Protein AF-A0A2V8U075-F1 (afdb_monomer)

Nearest PDB structures (foldseek):
  6l4c-assembly1_A  TM=4.068E-01  e=2.483E+00  Corylus avellana
  1ipk-assembly1_A  TM=3.788E-01  e=4.127E+00  Glycine max
  5u58-assembly1_D  TM=4.562E-01  e=7.682E+00  Pseudomonas syringae
  5yjs-assembly2_B  TM=3.674E-01  e=5.792E+00  Capsicum annuum

pLDDT: mean 71.01, std 18.85, range [35.59, 94.56]

Sequence (118 aa):
MSRPVSDRDGEFLPPRGPQPEPASVNDCTPAIASRVLRYRARMPVSAILHKPGGKQISVMLPGGALLICLPNRRFVTLLGMVDVHWAGREYSIFAKDLHKKCERFRSKATSPGDAPKM

Structure (mmCIF, N/CA/C/O backbone):
data_AF-A0A2V8U075-F1
#
_entry.id   AF-A0A2V8U075-F1
#
loop_
_atom_site.group_PDB
_atom_site.id
_atom_site.type_symbol
_atom_site.label_atom_id
_atom_site.label_alt_id
_atom_site.label_comp_id
_atom_site.label_asym_id
_atom_site.label_entity_id
_atom_site.label_seq_id
_atom_site.pdbx_PDB_ins_code
_atom_site.Cartn_x
_atom_site.Cartn_y
_atom_site.Cartn_z
_atom_site.occupancy
_atom_site.B_iso_or_equiv
_atom_site.auth_seq_id
_atom_site.auth_comp_id
_atom_site.auth_asym_id
_atom_site.auth_atom_id
_atom_site.pdbx_PDB_model_num
ATOM 1 N N . MET A 1 1 ? -63.859 28.744 30.724 1.00 42.34 1 MET A N 1
ATOM 2 C CA . MET A 1 1 ? -63.319 27.419 31.104 1.00 42.34 1 MET A CA 1
ATOM 3 C C . MET A 1 1 ? -63.434 26.496 29.894 1.00 42.34 1 MET A C 1
ATOM 5 O O . MET A 1 1 ? -64.394 26.658 29.156 1.00 42.34 1 MET A O 1
ATOM 9 N N . SER A 1 2 ? -62.462 25.589 29.722 1.00 41.69 2 SER A N 1
ATOM 10 C CA . SER A 1 2 ? -62.366 24.498 28.719 1.00 41.69 2 SER A CA 1
ATOM 11 C C . SER A 1 2 ? -61.761 24.813 27.328 1.00 41.69 2 SER A C 1
ATOM 13 O O . SER A 1 2 ? -62.408 25.370 26.451 1.00 41.69 2 SER A O 1
ATOM 15 N N . ARG A 1 3 ? -60.494 24.388 27.148 1.00 45.41 3 ARG A N 1
ATOM 16 C CA . ARG A 1 3 ? -59.880 23.856 25.892 1.00 45.41 3 ARG A CA 1
ATOM 17 C C . ARG A 1 3 ? -60.458 22.426 25.618 1.00 45.41 3 ARG A C 1
ATOM 19 O O . ARG A 1 3 ? -61.154 21.991 26.540 1.00 45.41 3 ARG A O 1
ATOM 26 N N . PRO A 1 4 ? -60.159 21.623 24.547 1.00 53.16 4 PRO A N 1
ATOM 27 C CA . PRO A 1 4 ? -59.028 21.633 23.572 1.00 53.16 4 PRO A CA 1
ATOM 28 C C . PRO A 1 4 ? -59.305 21.044 22.131 1.00 53.16 4 PRO A C 1
ATOM 30 O O . PRO A 1 4 ? -60.455 20.812 21.780 1.00 53.16 4 PRO A O 1
ATOM 33 N N . VAL A 1 5 ? -58.212 20.739 21.379 1.00 48.81 5 VAL A N 1
ATOM 34 C CA . VAL A 1 5 ? -58.016 19.796 20.218 1.00 48.81 5 VAL A CA 1
ATOM 35 C C . VAL A 1 5 ? -58.299 20.368 18.808 1.00 48.81 5 VAL A C 1
ATOM 37 O O . VAL A 1 5 ? -59.425 20.746 18.517 1.00 48.81 5 VAL A O 1
ATOM 40 N N . SER A 1 6 ? -57.257 20.657 17.995 1.00 52.84 6 SER A N 1
ATOM 41 C CA . SER A 1 6 ? -56.535 19.771 17.020 1.00 52.84 6 SER A CA 1
ATOM 42 C C . SER A 1 6 ? -57.454 19.343 15.870 1.00 52.84 6 SER A C 1
ATOM 44 O O . SER A 1 6 ? -58.589 18.974 16.115 1.00 52.84 6 SER A O 1
ATOM 46 N N . ASP A 1 7 ? -57.121 19.358 14.586 1.00 43.22 7 ASP A N 1
ATOM 47 C CA . ASP A 1 7 ? -55.919 19.094 13.777 1.00 43.22 7 ASP A CA 1
ATOM 48 C C . ASP A 1 7 ? -56.395 19.563 12.362 1.00 43.22 7 ASP A C 1
ATOM 50 O O . ASP A 1 7 ? -57.591 19.499 12.081 1.00 43.22 7 ASP A O 1
ATOM 54 N N . ARG A 1 8 ? -55.646 20.054 11.380 1.00 53.59 8 ARG A N 1
ATOM 55 C CA . ARG A 1 8 ? -54.458 19.483 10.765 1.00 53.59 8 ARG A CA 1
ATOM 56 C C . ARG A 1 8 ? -54.202 20.354 9.533 1.00 53.59 8 ARG A C 1
ATOM 58 O O . ARG A 1 8 ? -55.062 20.423 8.651 1.00 53.59 8 ARG A O 1
ATOM 65 N N . ASP A 1 9 ? -53.065 21.030 9.482 1.00 48.50 9 ASP A N 1
ATOM 66 C CA . ASP A 1 9 ? -52.573 21.656 8.263 1.00 48.50 9 ASP A CA 1
ATOM 67 C C . ASP A 1 9 ? -52.503 20.593 7.161 1.00 48.50 9 ASP A C 1
ATOM 69 O O . ASP A 1 9 ? -51.749 19.620 7.238 1.00 48.50 9 ASP A O 1
ATOM 73 N N . GLY A 1 10 ? -53.360 20.743 6.153 1.00 48.84 10 GLY A N 1
ATOM 74 C CA . GLY A 1 10 ? -53.323 19.947 4.937 1.00 48.84 10 GLY A CA 1
ATOM 75 C C . GLY A 1 10 ? -52.130 20.374 4.092 1.00 48.84 10 GLY A C 1
ATOM 76 O O . GLY A 1 10 ? -52.301 21.092 3.111 1.00 48.84 10 GLY A O 1
ATOM 77 N N . GLU A 1 11 ? -50.926 19.950 4.485 1.00 48.31 11 GLU A N 1
ATOM 78 C CA . GLU A 1 11 ? -49.729 20.011 3.647 1.00 48.31 11 GLU A CA 1
ATOM 79 C C . GLU A 1 11 ? -49.972 19.175 2.385 1.00 48.31 11 GLU A C 1
ATOM 81 O O . GLU A 1 11 ? -49.886 17.945 2.362 1.00 48.31 11 GLU A O 1
ATOM 86 N N . PHE A 1 12 ? -50.334 19.877 1.318 1.00 48.41 12 PHE A N 1
ATOM 87 C CA . PHE A 1 12 ? -50.470 19.339 -0.022 1.00 48.41 12 PHE A CA 1
ATOM 88 C C . PHE A 1 12 ? -49.064 19.057 -0.569 1.00 48.41 12 PHE A C 1
ATOM 90 O O . PHE A 1 12 ? -48.431 19.915 -1.184 1.00 48.41 12 PHE A O 1
ATOM 97 N N . LEU A 1 13 ? -48.540 17.860 -0.297 1.00 55.56 13 LEU A N 1
ATOM 98 C CA . LEU A 1 13 ? -47.281 17.405 -0.881 1.00 55.56 13 LEU A CA 1
ATOM 99 C C . LEU A 1 13 ? -47.457 17.222 -2.400 1.00 55.56 13 LEU A C 1
ATOM 101 O O . LEU A 1 13 ? -48.353 16.484 -2.821 1.00 55.56 13 LEU A O 1
ATOM 105 N N . PRO A 1 14 ? -46.614 17.842 -3.246 1.00 59.09 14 PRO A N 1
ATOM 106 C CA . PRO A 1 14 ? -46.640 17.586 -4.679 1.00 59.09 14 PRO A CA 1
ATOM 107 C C . PRO A 1 14 ? -46.193 16.142 -4.988 1.00 59.09 14 PRO A C 1
ATOM 109 O O . PRO A 1 14 ? -45.428 15.542 -4.225 1.00 59.09 14 PRO A O 1
ATOM 112 N N . PRO A 1 15 ? -46.659 15.558 -6.109 1.00 52.38 15 PRO A N 1
ATOM 113 C CA . PRO A 1 15 ? -46.372 14.176 -6.464 1.00 52.38 15 PRO A CA 1
ATOM 114 C C . PRO A 1 15 ? -44.871 13.951 -6.653 1.00 52.38 15 PRO A C 1
ATOM 116 O O . PRO A 1 15 ? -44.172 14.752 -7.274 1.00 52.38 15 PRO A O 1
ATOM 119 N N . ARG A 1 16 ? -44.397 12.824 -6.107 1.00 53.06 16 ARG A N 1
ATOM 120 C CA . ARG A 1 16 ? -43.032 12.305 -6.236 1.00 53.06 16 ARG A CA 1
ATOM 121 C C . ARG A 1 16 ? -42.567 12.383 -7.692 1.00 53.06 16 ARG A C 1
ATOM 123 O O . ARG A 1 16 ? -42.986 11.580 -8.523 1.00 53.06 16 ARG A O 1
ATOM 130 N N . GLY A 1 17 ? -41.681 13.337 -7.966 1.00 51.09 17 GLY A N 1
ATOM 131 C CA . GLY A 1 17 ? -40.873 13.351 -9.179 1.00 51.09 17 GLY A CA 1
ATOM 132 C C . GLY A 1 17 ? -40.032 12.071 -9.291 1.00 51.09 17 GLY A C 1
ATOM 133 O O . GLY A 1 17 ? -39.873 11.349 -8.299 1.00 51.09 17 GLY A O 1
ATOM 134 N N . PRO A 1 18 ? -39.517 11.758 -10.491 1.00 50.94 18 PRO A N 1
ATOM 135 C CA . PRO A 1 18 ? -38.797 10.519 -10.746 1.00 50.94 18 PRO A CA 1
ATOM 136 C C . PRO A 1 18 ? -37.637 10.357 -9.759 1.00 50.94 18 PRO A C 1
ATOM 138 O O . PRO A 1 18 ? -36.774 11.224 -9.621 1.00 50.94 18 PRO A O 1
ATOM 141 N N . GLN A 1 19 ? -37.675 9.237 -9.040 1.00 49.62 19 GLN A N 1
ATOM 142 C CA . GLN A 1 19 ? -36.609 8.761 -8.169 1.00 49.62 19 GLN A CA 1
ATOM 143 C C . GLN A 1 19 ? -35.291 8.756 -8.959 1.00 49.62 19 GLN A C 1
ATOM 145 O O . GLN A 1 19 ? -35.273 8.192 -10.054 1.00 49.62 19 GLN A O 1
ATOM 150 N N . PRO A 1 20 ? -34.190 9.331 -8.442 1.00 50.84 20 PRO A N 1
ATOM 151 C CA . PRO A 1 20 ? -32.888 9.084 -9.033 1.00 50.84 20 PRO A CA 1
ATOM 152 C C . PRO A 1 20 ? -32.597 7.593 -8.865 1.00 50.84 20 PRO A C 1
ATOM 154 O O . PRO A 1 20 ? -32.415 7.106 -7.746 1.00 50.84 20 PRO A O 1
ATOM 157 N N . GLU A 1 21 ? -32.617 6.868 -9.981 1.00 52.16 21 GLU A N 1
ATOM 158 C CA . GLU A 1 21 ? -32.092 5.513 -10.060 1.00 52.16 21 GLU A CA 1
ATOM 159 C C . GLU A 1 21 ? -30.677 5.499 -9.465 1.00 52.16 21 GLU A C 1
ATOM 161 O O . GLU A 1 21 ? -29.921 6.461 -9.663 1.00 52.16 21 GLU A O 1
ATOM 166 N N . PRO A 1 22 ? -30.283 4.453 -8.718 1.00 51.00 22 PRO A N 1
ATOM 167 C CA . PRO A 1 22 ? -28.901 4.324 -8.300 1.00 51.00 22 PRO A CA 1
ATOM 168 C C . PRO A 1 22 ? -28.060 4.231 -9.569 1.00 51.00 22 PRO A C 1
ATOM 170 O O . PRO A 1 22 ? -28.101 3.223 -10.272 1.00 51.00 22 PRO A O 1
ATOM 173 N N . ALA A 1 23 ? -27.338 5.313 -9.869 1.00 44.66 23 ALA A N 1
ATOM 174 C CA . ALA A 1 23 ? -26.390 5.372 -10.961 1.00 44.66 23 ALA A CA 1
ATOM 175 C C . ALA A 1 23 ? -25.530 4.112 -10.899 1.00 44.66 23 ALA A C 1
ATOM 177 O O . ALA A 1 23 ? -24.768 3.891 -9.953 1.00 44.66 23 ALA A O 1
ATOM 178 N N . SER A 1 24 ? -25.743 3.265 -11.902 1.00 44.44 24 SER A N 1
ATOM 179 C CA . SER A 1 24 ? -24.938 2.104 -12.207 1.00 44.44 24 SER A CA 1
ATOM 180 C C . SER A 1 24 ? -23.473 2.500 -12.072 1.00 44.44 24 SER A C 1
ATOM 182 O O . SER A 1 24 ? -22.976 3.364 -12.794 1.00 44.44 24 SER A O 1
ATOM 184 N N . VAL A 1 25 ? -22.801 1.881 -11.106 1.00 51.78 25 VAL A N 1
ATOM 185 C CA . VAL A 1 25 ? -21.362 1.974 -10.876 1.00 51.78 25 VAL A CA 1
ATOM 186 C C . VAL A 1 25 ? -20.678 1.477 -12.140 1.00 51.78 25 VAL A C 1
ATOM 188 O O . VAL A 1 25 ? -20.468 0.282 -12.248 1.00 51.78 25 VAL A O 1
ATOM 191 N N . ASN A 1 26 ? -20.424 2.344 -13.122 1.00 55.28 26 ASN A N 1
ATOM 192 C CA . ASN A 1 26 ? -19.611 2.028 -14.303 1.00 55.28 26 ASN A CA 1
ATOM 193 C C . ASN A 1 26 ? -19.094 3.258 -15.067 1.00 55.28 26 ASN A C 1
ATOM 195 O O . ASN A 1 26 ? -18.601 3.111 -16.182 1.00 55.28 26 ASN A O 1
ATOM 199 N N . ASP A 1 27 ? -19.090 4.452 -14.471 1.00 35.59 27 ASP A N 1
ATOM 200 C CA . ASP A 1 27 ? -18.365 5.585 -15.053 1.00 35.59 27 ASP A CA 1
ATOM 201 C C . ASP A 1 27 ? -16.913 5.613 -14.556 1.00 35.59 27 ASP A C 1
ATOM 203 O O . ASP A 1 27 ? -16.495 6.410 -13.718 1.00 35.59 27 ASP A O 1
ATOM 207 N N . CYS A 1 28 ? -16.110 4.699 -15.107 1.00 44.09 28 CYS A N 1
ATOM 208 C CA . CYS A 1 28 ? -14.665 4.883 -15.226 1.00 44.09 28 CYS A CA 1
ATOM 209 C C . CYS A 1 28 ? -14.401 5.923 -16.329 1.00 44.09 28 CYS A C 1
ATOM 211 O O . CYS A 1 28 ? -13.832 5.607 -17.372 1.00 44.09 28 CYS A O 1
ATOM 213 N N . THR A 1 29 ? -14.834 7.169 -16.135 1.00 40.91 29 THR A N 1
ATOM 214 C CA . THR A 1 29 ? -14.498 8.253 -17.059 1.00 40.91 29 THR A CA 1
ATOM 215 C C . THR A 1 29 ? -13.015 8.616 -16.863 1.00 40.91 29 THR A C 1
ATOM 217 O O . THR A 1 29 ? -12.618 8.979 -15.751 1.00 40.91 29 THR A O 1
ATOM 220 N N . PRO A 1 30 ? -12.152 8.559 -17.900 1.00 53.00 30 PRO A N 1
ATOM 221 C CA . PRO A 1 30 ? -10.752 8.963 -17.807 1.00 53.00 30 PRO A CA 1
ATOM 222 C C . PRO A 1 30 ? -10.653 10.490 -17.932 1.00 53.00 30 PRO A C 1
ATOM 224 O O . PRO A 1 30 ? -10.050 11.025 -18.860 1.00 53.00 30 PRO A O 1
ATOM 227 N N . ALA A 1 31 ? -11.286 11.219 -17.016 1.00 40.91 31 ALA A N 1
ATOM 228 C CA . ALA A 1 31 ? -11.158 12.664 -16.965 1.00 40.91 31 ALA A CA 1
ATOM 229 C C . ALA A 1 31 ? -9.840 13.006 -16.264 1.00 40.91 31 ALA A C 1
ATOM 231 O O . ALA A 1 31 ? -9.692 12.857 -15.052 1.00 40.91 31 ALA A O 1
ATOM 232 N 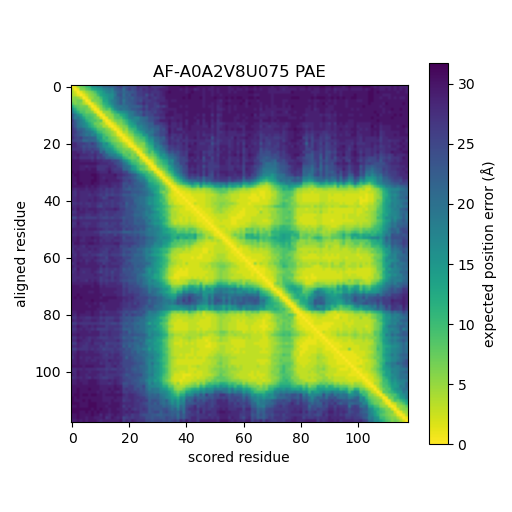N . ILE A 1 32 ? -8.901 13.508 -17.068 1.00 45.97 32 ILE A N 1
ATOM 233 C CA . ILE A 1 32 ? -7.533 13.877 -16.711 1.00 45.97 32 ILE A CA 1
ATOM 234 C C . ILE A 1 32 ? -6.665 12.627 -16.536 1.00 45.97 32 ILE A C 1
ATOM 236 O O . ILE A 1 32 ? -6.786 11.880 -15.568 1.00 45.97 32 ILE A O 1
ATOM 240 N N . ALA A 1 33 ? -5.706 12.444 -17.447 1.00 47.12 33 ALA A N 1
ATOM 241 C CA . ALA A 1 33 ? -4.533 11.599 -17.249 1.00 47.12 33 ALA A CA 1
ATOM 242 C C . ALA A 1 33 ? -3.659 12.180 -16.118 1.00 47.12 33 ALA A C 1
ATOM 244 O O . ALA A 1 33 ? -2.501 12.551 -16.306 1.00 47.12 33 ALA A O 1
ATOM 245 N N . SER A 1 34 ? -4.237 12.305 -14.923 1.00 53.59 34 SER A N 1
ATOM 246 C CA . SER A 1 34 ? -3.510 12.421 -13.680 1.00 53.59 34 SER A CA 1
ATOM 247 C C . SER A 1 34 ? -2.512 11.282 -13.710 1.00 53.59 34 SER A C 1
ATOM 249 O O . SER A 1 34 ? -2.892 10.129 -13.914 1.00 53.59 34 SER A O 1
ATOM 251 N N . ARG A 1 35 ? -1.222 11.607 -13.648 1.00 61.59 35 ARG A N 1
ATOM 252 C CA . ARG A 1 35 ? -0.147 10.618 -13.690 1.00 61.59 35 ARG A CA 1
ATOM 253 C C . ARG A 1 35 ? -0.315 9.707 -12.483 1.00 61.59 35 ARG A C 1
ATOM 255 O O . ARG A 1 35 ? 0.235 9.981 -11.423 1.00 61.59 35 ARG A O 1
ATOM 262 N N . VAL A 1 36 ? -1.087 8.641 -12.652 1.00 71.75 36 VAL A N 1
ATOM 263 C CA . VAL A 1 36 ? -1.320 7.637 -11.631 1.00 71.75 36 VAL A CA 1
ATOM 264 C C . VAL A 1 36 ? 0.038 7.033 -11.306 1.00 71.75 36 VAL A C 1
ATOM 266 O O . VAL A 1 36 ? 0.660 6.360 -12.134 1.00 71.75 36 VAL A O 1
ATOM 269 N N . LEU A 1 37 ? 0.548 7.343 -10.118 1.00 84.75 37 LEU A N 1
ATOM 270 C CA . LEU A 1 37 ? 1.837 6.841 -9.679 1.00 84.75 37 LEU A CA 1
ATOM 271 C C . LEU A 1 37 ? 1.617 5.452 -9.103 1.00 84.75 37 LEU A C 1
ATOM 273 O O . LEU A 1 37 ? 0.975 5.287 -8.070 1.00 84.75 37 LEU A O 1
ATOM 277 N N . ARG A 1 38 ? 2.147 4.445 -9.788 1.00 89.50 38 ARG A N 1
ATOM 278 C CA . ARG A 1 38 ? 2.122 3.069 -9.305 1.00 89.50 38 ARG A CA 1
ATOM 279 C C . ARG A 1 38 ? 3.403 2.789 -8.537 1.00 89.50 38 ARG A C 1
ATOM 281 O O . ARG A 1 38 ? 4.491 3.205 -8.942 1.00 89.50 38 ARG A O 1
ATOM 288 N N . TYR A 1 39 ? 3.265 2.066 -7.442 1.00 90.50 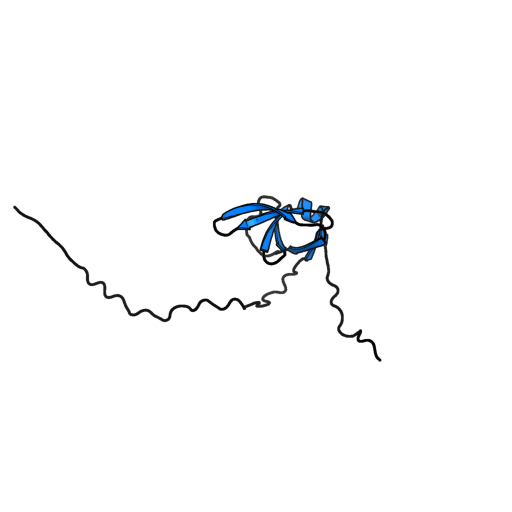39 TYR A N 1
ATOM 289 C CA . TYR A 1 39 ? 4.358 1.639 -6.593 1.00 90.50 39 TYR A CA 1
ATOM 290 C C . TYR A 1 39 ? 4.236 0.149 -6.323 1.00 90.50 39 TYR A C 1
ATOM 292 O O . TYR A 1 39 ? 3.133 -0.376 -6.218 1.00 90.50 39 TYR A O 1
ATOM 300 N N . ARG A 1 40 ? 5.363 -0.537 -6.193 1.00 93.00 40 ARG A N 1
ATOM 301 C CA . ARG A 1 40 ? 5.410 -1.923 -5.741 1.00 93.00 40 ARG A CA 1
ATOM 302 C C . ARG A 1 40 ? 6.028 -1.960 -4.354 1.00 93.00 40 ARG A C 1
ATOM 304 O O . ARG A 1 40 ? 7.126 -1.443 -4.160 1.00 93.00 40 ARG A O 1
ATOM 311 N N . ALA A 1 41 ? 5.339 -2.560 -3.393 1.00 93.12 41 ALA A N 1
ATOM 312 C CA . ALA A 1 41 ? 5.900 -2.797 -2.071 1.00 93.12 41 ALA A CA 1
ATOM 313 C C . ALA A 1 41 ? 7.036 -3.827 -2.179 1.00 93.12 41 ALA A C 1
ATOM 315 O O . ALA A 1 41 ? 6.830 -4.927 -2.683 1.00 93.12 41 ALA A O 1
ATOM 316 N N . ARG A 1 42 ? 8.243 -3.493 -1.722 1.00 94.56 42 ARG A N 1
ATOM 317 C CA . ARG A 1 42 ? 9.387 -4.424 -1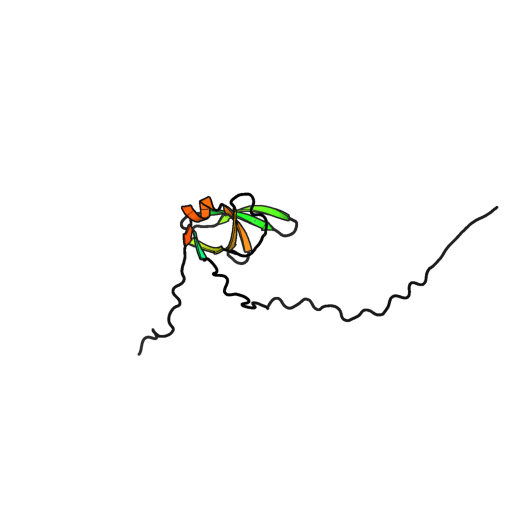.656 1.00 94.56 42 ARG A CA 1
ATOM 318 C C . ARG A 1 42 ? 9.357 -5.271 -0.387 1.00 94.56 42 ARG A C 1
ATOM 320 O O . ARG A 1 42 ? 9.864 -6.383 -0.367 1.00 94.56 42 ARG A O 1
ATOM 327 N N . MET A 1 43 ? 8.749 -4.735 0.662 1.00 93.69 43 MET A N 1
ATOM 328 C CA . MET A 1 43 ? 8.555 -5.373 1.958 1.00 93.69 43 MET A CA 1
ATOM 329 C C . MET A 1 43 ? 7.176 -4.998 2.504 1.00 93.69 43 MET A C 1
ATOM 331 O O . MET A 1 43 ? 6.553 -4.085 1.958 1.00 93.69 43 MET A O 1
ATOM 335 N N . PRO A 1 44 ? 6.690 -5.665 3.560 1.00 93.50 44 PRO A N 1
ATOM 336 C CA . PRO A 1 44 ? 5.412 -5.315 4.149 1.00 93.50 44 PRO A CA 1
ATOM 337 C C . PRO A 1 44 ? 5.331 -3.846 4.601 1.00 93.50 44 PRO A C 1
ATOM 339 O O . PRO A 1 44 ? 6.249 -3.324 5.243 1.00 93.50 44 PRO A O 1
ATOM 342 N N . VAL A 1 45 ? 4.227 -3.178 4.262 1.00 92.44 45 VAL A N 1
ATOM 343 C CA . VAL A 1 45 ? 4.001 -1.747 4.532 1.00 92.44 45 VAL A CA 1
ATOM 344 C C . VAL A 1 45 ? 2.833 -1.574 5.487 1.00 92.44 45 VAL A C 1
ATOM 346 O O . VAL A 1 45 ? 1.756 -2.115 5.247 1.00 92.44 45 VAL A O 1
ATOM 349 N N . SER A 1 46 ? 3.029 -0.791 6.545 1.00 92.25 46 SER A N 1
ATOM 350 C CA . SER A 1 46 ? 1.946 -0.432 7.458 1.00 92.25 46 SER A CA 1
ATOM 351 C C . SER A 1 46 ? 1.005 0.562 6.787 1.00 92.25 46 SER A C 1
ATOM 353 O O . SER A 1 46 ? 1.442 1.581 6.247 1.00 92.25 46 SER A O 1
ATOM 355 N N . ALA A 1 47 ? -0.285 0.262 6.832 1.00 91.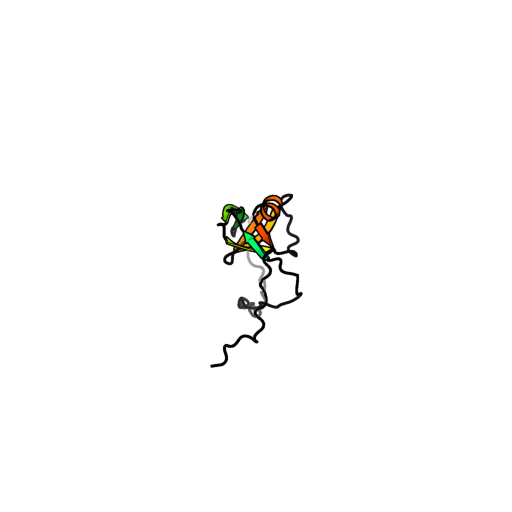44 47 ALA A N 1
ATOM 356 C CA . ALA A 1 47 ? -1.327 1.014 6.163 1.00 91.44 47 ALA A CA 1
ATOM 357 C C . ALA A 1 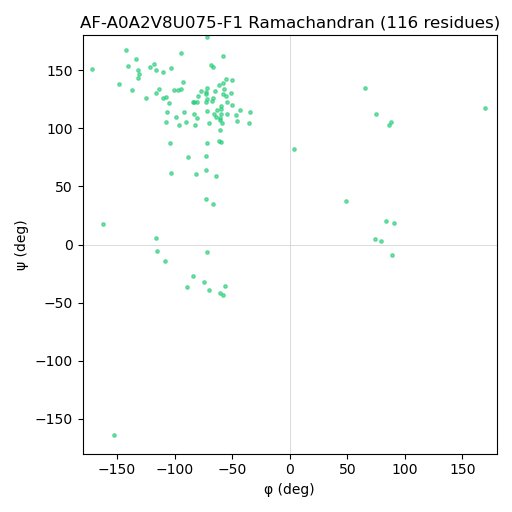47 ? -2.570 1.129 7.038 1.00 91.44 47 ALA A C 1
ATOM 359 O O . ALA A 1 47 ? -2.846 0.266 7.863 1.00 91.44 47 ALA A O 1
ATOM 360 N N . ILE A 1 48 ? -3.353 2.174 6.827 1.00 91.12 48 ILE A N 1
ATOM 361 C CA . ILE A 1 48 ? -4.640 2.375 7.477 1.00 91.12 48 ILE A CA 1
ATOM 362 C C . ILE A 1 48 ? -5.721 2.116 6.443 1.00 91.12 48 ILE A C 1
ATOM 364 O O . ILE A 1 48 ? -5.833 2.854 5.473 1.00 91.12 48 ILE A O 1
ATOM 368 N N . LEU A 1 49 ? -6.510 1.066 6.644 1.00 89.62 49 LEU A N 1
ATOM 369 C CA . LEU A 1 49 ? -7.716 0.809 5.871 1.00 89.62 49 LEU A CA 1
ATOM 370 C C . LEU A 1 49 ? -8.859 1.662 6.419 1.00 89.62 49 LEU A C 1
ATOM 372 O O . LEU A 1 49 ? -9.244 1.516 7.585 1.00 89.62 49 LEU A O 1
ATOM 376 N N . HIS A 1 50 ? -9.449 2.476 5.551 1.00 83.38 50 HIS A N 1
ATOM 377 C CA . HIS A 1 50 ? -10.665 3.221 5.860 1.00 83.38 50 HIS A CA 1
ATOM 378 C C . HIS A 1 50 ? -11.882 2.330 5.642 1.00 83.38 50 HIS A C 1
ATOM 380 O O . HIS A 1 50 ? -12.083 1.779 4.559 1.00 83.38 50 HIS A O 1
ATOM 386 N N . LYS A 1 51 ? -12.696 2.157 6.684 1.00 84.06 51 LYS A N 1
ATOM 387 C CA . LYS A 1 51 ? -13.970 1.439 6.606 1.00 84.06 51 LYS A CA 1
ATOM 388 C C . LYS A 1 51 ? -15.144 2.420 6.592 1.00 84.06 51 LYS A C 1
ATOM 390 O O . LYS A 1 51 ? -15.055 3.498 7.186 1.00 84.06 51 LYS A O 1
ATOM 395 N N . PRO A 1 52 ? -16.274 2.032 5.976 1.00 79.69 52 PRO A N 1
ATOM 396 C CA . PRO A 1 52 ? -17.512 2.792 6.098 1.00 79.69 52 PRO A CA 1
ATOM 397 C C . PRO A 1 52 ? -17.892 2.966 7.577 1.00 79.69 52 PRO A C 1
ATOM 399 O O . PRO A 1 52 ? -17.674 2.073 8.400 1.00 79.69 52 PRO A O 1
ATOM 402 N N . GLY A 1 53 ? -18.426 4.141 7.917 1.00 81.81 53 GLY A N 1
ATOM 403 C CA . GLY A 1 53 ? -18.730 4.520 9.301 1.00 81.81 53 GLY A CA 1
ATOM 404 C C . GLY A 1 53 ? -17.543 5.095 10.083 1.00 81.81 53 GLY A C 1
ATOM 405 O O . GLY A 1 53 ? -17.551 5.052 11.309 1.00 81.81 53 GLY A O 1
ATOM 406 N N . GLY A 1 54 ? -16.504 5.589 9.397 1.00 79.25 54 GLY A N 1
ATOM 407 C CA . GLY A 1 54 ? -15.385 6.320 10.012 1.00 79.25 54 GLY A CA 1
ATOM 408 C C . GLY A 1 54 ? -14.395 5.456 10.800 1.00 79.25 54 GLY A C 1
ATOM 409 O O . GLY A 1 54 ? -13.461 5.980 11.404 1.00 79.25 54 GLY A O 1
ATOM 410 N N . LYS A 1 55 ? -14.567 4.129 10.793 1.00 84.06 55 LYS A N 1
ATOM 411 C CA . LYS A 1 55 ? -13.635 3.199 11.438 1.00 84.06 55 LYS A CA 1
ATOM 412 C C . LYS A 1 55 ? -12.344 3.110 10.626 1.00 84.06 55 LYS A C 1
ATOM 414 O O . LYS A 1 55 ? -12.374 2.862 9.424 1.00 84.06 55 LYS A O 1
ATOM 419 N N . GLN A 1 56 ? -11.211 3.236 11.305 1.00 86.62 56 GLN A N 1
ATOM 420 C CA . GLN A 1 56 ? -9.881 3.088 10.720 1.00 86.62 56 GLN A CA 1
ATOM 421 C C . GLN A 1 56 ? -9.210 1.850 11.307 1.00 86.62 56 GLN A C 1
ATOM 423 O O . GLN A 1 56 ? -9.261 1.632 12.517 1.00 86.62 56 GLN A O 1
ATOM 428 N N . ILE A 1 57 ? -8.612 1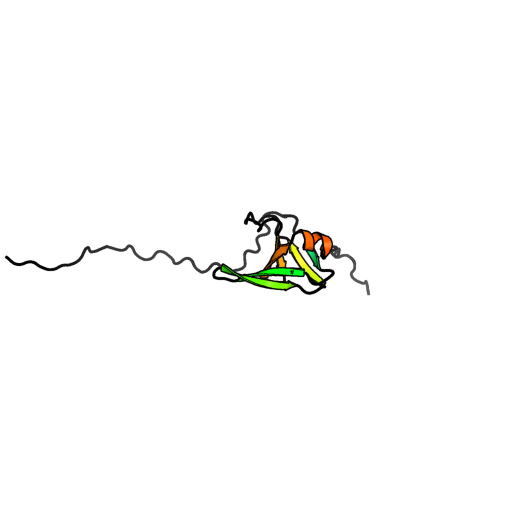.017 10.456 1.00 89.56 57 ILE A N 1
ATOM 429 C CA . ILE A 1 57 ? -7.918 -0.200 10.892 1.00 89.56 57 ILE A CA 1
ATOM 430 C C . ILE A 1 57 ? -6.489 -0.184 10.380 1.00 89.56 57 ILE A C 1
ATOM 432 O O . ILE A 1 57 ? -6.268 -0.077 9.178 1.00 89.56 57 ILE A O 1
ATOM 436 N N . SER A 1 58 ? -5.532 -0.354 11.290 1.00 90.38 58 SER A N 1
ATOM 437 C CA . SER A 1 58 ? -4.138 -0.591 10.923 1.00 90.38 58 SER A CA 1
ATOM 438 C C . SER A 1 58 ? -3.983 -2.002 10.356 1.00 90.38 58 SER A C 1
ATOM 440 O O . SER A 1 58 ? -4.376 -2.985 10.985 1.00 90.38 58 SER A O 1
ATOM 442 N N . VAL A 1 59 ? -3.437 -2.101 9.152 1.00 91.38 59 VAL A N 1
ATOM 443 C CA . VAL A 1 59 ? -3.181 -3.343 8.426 1.00 91.38 59 VAL A CA 1
ATOM 444 C C . VAL A 1 59 ? -1.768 -3.328 7.856 1.00 91.38 59 VAL A C 1
ATOM 446 O O . VAL A 1 59 ? -1.167 -2.274 7.661 1.00 91.38 59 VAL A O 1
ATOM 449 N N . MET A 1 60 ? -1.241 -4.506 7.541 1.00 93.81 60 MET A N 1
ATOM 450 C CA . MET A 1 60 ? 0.001 -4.633 6.786 1.00 93.81 60 MET A CA 1
ATOM 451 C C . MET A 1 60 ? -0.301 -5.053 5.354 1.00 93.81 60 MET A C 1
ATOM 453 O O . MET A 1 60 ? -0.895 -6.103 5.116 1.00 93.81 60 MET A O 1
ATOM 457 N N . LEU A 1 61 ? 0.136 -4.240 4.398 1.00 92.69 61 LEU A N 1
ATOM 458 C CA . LEU A 1 61 ? 0.130 -4.597 2.987 1.00 92.69 61 LEU A CA 1
ATOM 459 C C . LEU A 1 61 ? 1.298 -5.552 2.730 1.00 92.69 61 LEU A C 1
ATOM 461 O O . LEU A 1 61 ? 2.411 -5.259 3.176 1.00 92.69 61 LEU A O 1
ATOM 465 N N . PRO A 1 62 ? 1.081 -6.681 2.041 1.00 92.81 62 PRO A N 1
ATOM 466 C CA . PRO A 1 62 ? 2.131 -7.661 1.807 1.00 92.81 62 PRO A CA 1
ATOM 467 C C . PRO A 1 62 ? 3.210 -7.124 0.859 1.00 92.81 62 PRO A C 1
ATOM 469 O O . PRO A 1 62 ? 2.959 -6.269 0.004 1.00 92.81 62 PRO A O 1
ATOM 472 N N . GLY A 1 63 ? 4.422 -7.673 0.974 1.00 93.25 63 GLY A N 1
ATOM 473 C CA . GLY A 1 63 ? 5.463 -7.468 -0.032 1.00 93.25 63 GLY A CA 1
ATOM 474 C C . GLY A 1 63 ? 4.978 -7.931 -1.410 1.00 93.25 63 GLY A C 1
ATOM 475 O O . GLY A 1 63 ? 4.286 -8.937 -1.537 1.00 93.25 63 GLY A O 1
ATOM 476 N N . GLY A 1 64 ? 5.303 -7.169 -2.446 1.00 90.81 64 GLY A N 1
ATOM 477 C CA . GLY A 1 64 ? 4.831 -7.369 -3.813 1.00 90.81 64 GLY A CA 1
ATOM 478 C C . GLY A 1 64 ? 3.514 -6.664 -4.146 1.00 90.81 64 GLY A C 1
ATOM 479 O O . GLY A 1 64 ? 3.170 -6.607 -5.326 1.00 90.81 64 GLY A O 1
ATOM 480 N N . ALA A 1 65 ? 2.809 -6.086 -3.164 1.00 91.12 65 ALA A N 1
ATOM 481 C CA . ALA A 1 65 ? 1.575 -5.339 -3.399 1.00 91.12 65 ALA A CA 1
ATOM 482 C C . ALA A 1 65 ? 1.791 -4.172 -4.378 1.00 91.12 65 ALA A C 1
ATOM 484 O O . ALA A 1 65 ? 2.698 -3.354 -4.202 1.00 91.12 65 ALA A O 1
ATOM 485 N N . LEU A 1 66 ? 0.939 -4.092 -5.404 1.00 92.38 66 LEU A N 1
ATOM 486 C CA . LEU A 1 66 ? 0.913 -2.990 -6.364 1.00 92.38 66 LEU A CA 1
ATOM 487 C C . LEU A 1 66 ? -0.029 -1.896 -5.864 1.00 92.38 66 LEU A C 1
ATOM 489 O O . LEU A 1 66 ? -1.247 -2.039 -5.909 1.00 92.38 66 LEU A O 1
ATOM 493 N N . LEU A 1 67 ? 0.560 -0.814 -5.376 1.00 90.75 67 LEU A N 1
ATOM 494 C CA . LEU A 1 67 ? -0.128 0.332 -4.807 1.00 90.75 67 LEU A CA 1
ATOM 495 C C . LEU A 1 67 ? -0.325 1.400 -5.876 1.00 90.75 67 LEU A C 1
ATOM 497 O O . LEU A 1 67 ? 0.607 1.758 -6.600 1.00 90.75 67 LEU A O 1
ATOM 501 N N . ILE A 1 68 ? -1.532 1.939 -5.947 1.00 89.69 68 ILE A N 1
ATOM 502 C CA . ILE A 1 68 ? -1.890 3.009 -6.869 1.00 89.69 68 ILE A CA 1
ATOM 503 C C . ILE A 1 68 ? -2.054 4.285 -6.053 1.00 89.69 68 ILE A C 1
ATOM 505 O O . ILE A 1 68 ? -3.032 4.439 -5.332 1.00 89.69 68 ILE A O 1
ATOM 509 N N . CYS A 1 69 ? -1.088 5.192 -6.135 1.00 85.44 69 CYS A N 1
ATOM 510 C CA . CYS A 1 69 ? -1.155 6.470 -5.438 1.00 85.44 69 CYS A CA 1
ATOM 511 C C . CYS A 1 69 ? -2.193 7.378 -6.108 1.00 85.44 69 CYS A C 1
ATOM 513 O O . CYS A 1 69 ? -2.222 7.493 -7.339 1.00 85.44 69 CYS A O 1
ATOM 515 N N . LEU A 1 70 ? -3.030 8.013 -5.286 1.00 78.00 70 LEU A N 1
ATOM 516 C CA . LEU A 1 70 ? -4.116 8.892 -5.708 1.00 78.00 70 LEU A CA 1
ATOM 517 C C . LEU A 1 70 ? -3.707 10.361 -5.479 1.00 78.00 70 LEU A C 1
ATOM 519 O O . LEU A 1 70 ? -4.003 10.926 -4.428 1.00 78.00 70 LEU A O 1
ATOM 523 N N . PRO A 1 71 ? -3.034 11.024 -6.443 1.00 63.66 71 PRO A N 1
ATOM 524 C CA . PRO A 1 71 ? -2.419 12.340 -6.229 1.00 63.66 71 PRO A CA 1
ATOM 525 C C . PRO A 1 71 ? -3.414 13.506 -6.096 1.00 63.66 71 PRO A C 1
ATOM 527 O O . PRO A 1 71 ? -2.985 14.624 -5.834 1.00 63.66 71 PRO A O 1
ATOM 530 N N . ASN A 1 72 ? -4.718 13.285 -6.308 1.00 57.50 72 ASN A N 1
ATOM 531 C CA . ASN A 1 72 ? -5.709 14.363 -6.425 1.00 57.50 72 ASN A CA 1
ATOM 532 C C . ASN A 1 72 ? -6.782 14.364 -5.323 1.00 57.50 72 ASN A C 1
ATOM 534 O O . ASN A 1 72 ? -7.722 15.157 -5.370 1.00 57.50 72 ASN A O 1
ATOM 538 N N . ARG A 1 73 ? -6.670 13.492 -4.313 1.00 58.81 73 ARG A N 1
ATOM 539 C CA . ARG A 1 73 ? -7.550 13.581 -3.147 1.00 58.81 73 ARG A CA 1
ATOM 540 C C . ARG A 1 73 ? -6.986 14.623 -2.188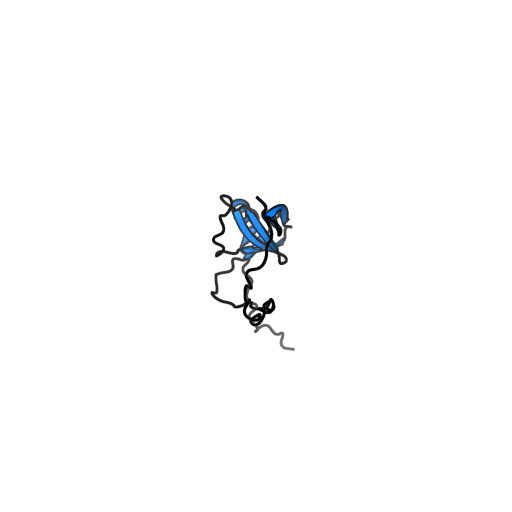 1.00 58.81 73 ARG A C 1
ATOM 542 O O . ARG A 1 73 ? -6.036 14.369 -1.461 1.00 58.81 73 ARG A O 1
ATOM 549 N N . ARG A 1 74 ? -7.596 15.814 -2.192 1.00 50.72 74 ARG A N 1
ATOM 550 C CA . ARG A 1 74 ? -7.385 16.914 -1.228 1.00 50.72 74 ARG A CA 1
ATOM 551 C C . ARG A 1 74 ? -7.868 16.558 0.190 1.00 50.72 74 ARG A C 1
ATOM 553 O O . ARG A 1 74 ? -8.398 17.410 0.896 1.00 50.72 74 ARG A O 1
ATOM 560 N N . PHE A 1 75 ? -7.742 15.303 0.605 1.00 48.97 75 PHE A N 1
ATOM 561 C CA . PHE A 1 75 ? -8.094 14.880 1.947 1.00 48.97 75 PHE A CA 1
ATOM 562 C C . PHE A 1 75 ? -6.825 14.875 2.774 1.00 48.97 75 PHE A C 1
ATOM 564 O O . PHE A 1 75 ? -5.965 14.020 2.606 1.00 48.97 75 PHE A O 1
ATOM 571 N N . VAL A 1 76 ? -6.720 15.929 3.586 1.00 48.00 76 VAL A N 1
ATOM 572 C CA . VAL A 1 76 ? -6.011 16.026 4.864 1.00 48.00 76 VAL A CA 1
ATOM 573 C C . VAL A 1 76 ? -5.255 14.743 5.192 1.00 48.00 76 VAL A C 1
ATOM 575 O O . VAL A 1 76 ? -5.738 13.872 5.913 1.00 48.00 76 VAL A O 1
ATOM 578 N N . THR A 1 77 ? -4.063 14.608 4.625 1.00 53.81 77 THR A N 1
ATOM 579 C CA . THR A 1 77 ? -3.173 13.534 5.015 1.00 53.81 77 THR A CA 1
ATOM 580 C C . THR A 1 77 ? -2.799 13.830 6.453 1.00 53.81 77 THR A C 1
ATOM 582 O O . THR A 1 77 ? -2.143 14.832 6.739 1.00 53.81 77 THR A O 1
ATOM 585 N N . LEU A 1 78 ? -3.264 12.978 7.372 1.00 57.62 78 LEU A N 1
ATOM 586 C CA . LEU A 1 78 ? -2.634 12.797 8.678 1.00 57.62 78 LEU A CA 1
ATOM 587 C C . LEU A 1 78 ? -1.129 12.959 8.464 1.00 57.62 78 LEU A C 1
ATOM 589 O O . LEU A 1 78 ? -0.556 12.219 7.662 1.00 57.62 78 LEU A O 1
ATOM 593 N N . LEU A 1 79 ? -0.562 14.016 9.051 1.00 68.56 79 LEU A N 1
ATOM 594 C CA . LEU A 1 79 ? 0.694 14.650 8.646 1.00 68.56 79 LEU A CA 1
ATOM 595 C C . LEU A 1 79 ? 1.727 13.623 8.130 1.00 68.56 79 LEU A C 1
ATOM 597 O O . LEU A 1 79 ? 2.323 12.874 8.903 1.00 68.56 79 LEU A O 1
ATOM 601 N N . GLY A 1 80 ? 1.919 13.562 6.808 1.00 77.50 80 GLY A N 1
ATOM 602 C CA . GLY A 1 80 ? 2.892 12.660 6.182 1.00 77.50 80 GLY A CA 1
ATOM 603 C C . GLY A 1 80 ? 2.391 11.267 5.779 1.00 77.50 80 GLY A C 1
ATOM 604 O O . GLY A 1 80 ? 3.229 10.389 5.564 1.00 77.50 80 GLY A O 1
ATOM 605 N N . MET A 1 81 ? 1.082 11.042 5.647 1.00 85.56 81 MET A N 1
ATOM 606 C CA . MET A 1 81 ? 0.516 9.870 4.963 1.00 85.56 81 MET A CA 1
ATOM 607 C C . MET A 1 81 ? 0.186 10.149 3.489 1.00 85.56 81 MET A C 1
ATOM 609 O O . MET A 1 81 ? 0.183 11.294 3.055 1.00 85.56 81 MET A O 1
ATOM 613 N N . VAL A 1 82 ? -0.038 9.097 2.706 1.00 84.12 82 VAL A N 1
ATOM 614 C CA . VAL A 1 82 ? -0.404 9.129 1.287 1.00 84.12 82 VAL A CA 1
ATOM 615 C C . VAL A 1 82 ? -1.501 8.104 1.054 1.00 84.12 82 VAL A C 1
ATOM 617 O O . VAL A 1 82 ? -1.364 6.954 1.480 1.00 84.12 82 VAL A O 1
ATOM 620 N N . ASP A 1 83 ? -2.552 8.509 0.349 1.00 86.88 83 ASP A N 1
ATOM 621 C CA . ASP A 1 83 ? -3.639 7.614 -0.025 1.00 86.88 83 ASP A CA 1
ATOM 622 C C . ASP A 1 83 ? -3.258 6.758 -1.232 1.00 86.88 83 ASP A C 1
ATOM 624 O O . ASP A 1 83 ? -2.815 7.242 -2.283 1.00 86.88 83 ASP A O 1
ATOM 628 N N . VAL A 1 84 ? -3.442 5.455 -1.066 1.00 87.31 84 VAL A N 1
ATOM 629 C CA . VAL A 1 84 ? -3.147 4.431 -2.055 1.00 87.31 84 VAL A CA 1
ATOM 630 C C . VAL A 1 84 ? -4.324 3.482 -2.208 1.00 87.31 84 VAL A C 1
ATOM 632 O O . VAL A 1 84 ? -4.996 3.116 -1.247 1.00 87.31 84 VAL A O 1
ATOM 635 N N . HIS A 1 85 ? -4.554 3.038 -3.435 1.00 90.12 85 HIS A N 1
ATOM 636 C CA . HIS A 1 85 ? -5.519 1.997 -3.745 1.00 90.12 85 HIS A CA 1
ATOM 637 C C . HIS A 1 85 ? -4.802 0.664 -3.950 1.00 90.12 85 HIS A C 1
ATOM 639 O O . HIS A 1 85 ? -3.781 0.594 -4.642 1.00 90.12 85 HIS A O 1
ATOM 645 N N . TRP A 1 86 ? -5.321 -0.388 -3.323 1.00 90.62 86 TRP A N 1
ATOM 646 C CA . TRP A 1 86 ? -4.828 -1.756 -3.458 1.00 90.62 86 TRP A CA 1
ATOM 647 C C . TRP A 1 86 ? -5.987 -2.744 -3.318 1.00 90.62 86 TRP A C 1
ATOM 649 O O . TRP A 1 86 ? -6.855 -2.566 -2.472 1.00 90.62 86 TRP A O 1
ATOM 659 N N . ALA A 1 87 ? -6.030 -3.784 -4.154 1.00 87.75 87 ALA A N 1
ATOM 660 C CA . ALA A 1 87 ? -7.068 -4.824 -4.103 1.00 87.75 87 ALA A CA 1
ATOM 661 C C . ALA A 1 87 ? -8.519 -4.281 -4.028 1.00 87.75 87 ALA A C 1
ATOM 663 O O . ALA A 1 87 ? -9.364 -4.822 -3.316 1.00 87.75 87 ALA A O 1
ATOM 664 N N . GLY A 1 88 ? -8.804 -3.175 -4.728 1.00 86.62 88 GLY A N 1
ATOM 665 C CA . GLY A 1 88 ? -10.132 -2.554 -4.734 1.00 86.62 88 GLY A CA 1
ATOM 666 C C . GLY A 1 88 ? -10.455 -1.693 -3.506 1.00 86.62 88 GLY A C 1
ATOM 667 O O . GLY A 1 88 ? -11.555 -1.154 -3.428 1.00 86.62 88 GLY A O 1
ATOM 668 N N . ARG A 1 89 ? -9.520 -1.518 -2.566 1.00 88.56 89 ARG A N 1
ATOM 669 C CA . ARG A 1 89 ? -9.718 -0.773 -1.315 1.00 88.56 89 ARG A CA 1
ATOM 670 C C . ARG A 1 89 ? -8.744 0.389 -1.183 1.00 88.56 89 ARG A C 1
ATOM 672 O O . ARG A 1 89 ? -7.642 0.359 -1.728 1.00 88.56 89 ARG A O 1
ATOM 679 N N . GLU A 1 90 ? -9.162 1.409 -0.446 1.00 88.12 90 GLU A N 1
ATOM 680 C CA . GLU A 1 90 ? -8.363 2.602 -0.177 1.00 88.12 90 GLU A CA 1
ATOM 681 C C . GLU A 1 90 ? -7.667 2.486 1.175 1.00 88.12 90 GLU A C 1
ATOM 683 O O . GLU A 1 90 ? -8.272 2.127 2.188 1.00 88.12 90 GLU A O 1
ATOM 688 N N . TYR A 1 91 ? -6.381 2.804 1.172 1.00 89.06 91 TYR A N 1
ATOM 689 C CA . TYR A 1 91 ? -5.527 2.765 2.339 1.00 89.06 91 TYR A CA 1
ATOM 690 C C . TYR A 1 91 ? -4.729 4.058 2.439 1.00 89.06 91 TYR A C 1
ATOM 692 O O . TYR A 1 91 ? -4.348 4.619 1.418 1.00 89.06 91 TYR A O 1
ATOM 700 N N . SER A 1 92 ? -4.378 4.477 3.648 1.00 89.50 92 SER A N 1
ATOM 701 C CA . SER A 1 92 ? -3.379 5.527 3.863 1.00 89.50 92 SER A CA 1
ATOM 702 C C . SER A 1 92 ? -2.099 4.911 4.410 1.00 89.50 92 SER A C 1
ATOM 704 O O . SER A 1 92 ? -2.126 4.190 5.404 1.00 89.50 92 SER A O 1
ATOM 706 N N . ILE A 1 93 ? -0.964 5.181 3.776 1.00 88.88 93 ILE A N 1
ATOM 707 C CA . ILE A 1 93 ? 0.354 4.709 4.226 1.00 88.88 93 ILE A CA 1
ATOM 708 C C . ILE A 1 93 ? 1.248 5.890 4.559 1.00 88.88 93 ILE A C 1
ATOM 710 O O . ILE A 1 93 ? 1.091 6.963 3.990 1.00 88.88 93 ILE A O 1
ATOM 714 N N . PHE A 1 94 ? 2.242 5.713 5.425 1.00 88.62 94 PHE A N 1
ATOM 715 C CA . PHE A 1 94 ? 3.223 6.772 5.655 1.00 88.62 94 PHE A CA 1
ATOM 716 C C . PHE A 1 94 ? 4.044 7.045 4.388 1.00 88.62 94 PHE A C 1
ATOM 718 O O . PHE A 1 94 ? 4.619 6.132 3.797 1.00 88.62 94 PHE A O 1
ATOM 725 N N . ALA A 1 95 ? 4.196 8.316 4.016 1.00 86.00 95 ALA A N 1
ATOM 726 C CA . ALA A 1 95 ? 5.042 8.748 2.906 1.00 86.00 95 ALA A CA 1
ATOM 727 C C . ALA A 1 95 ? 6.490 8.264 3.083 1.00 86.00 95 ALA A C 1
ATOM 729 O O . ALA A 1 95 ? 7.147 7.887 2.116 1.00 86.00 95 ALA A O 1
ATOM 730 N N . LYS A 1 96 ? 6.995 8.230 4.325 1.00 87.38 96 LYS A N 1
ATOM 731 C CA . LYS A 1 96 ? 8.324 7.679 4.641 1.00 87.38 96 LYS A CA 1
ATOM 732 C C . LYS A 1 96 ? 8.427 6.197 4.272 1.00 87.38 96 LYS A C 1
ATOM 734 O O . LYS A 1 96 ? 9.436 5.789 3.702 1.00 87.38 96 LYS A O 1
ATOM 739 N N . ASP A 1 97 ? 7.386 5.418 4.557 1.00 88.38 97 ASP A N 1
ATOM 740 C CA . ASP A 1 97 ? 7.332 3.999 4.208 1.00 88.38 97 ASP A CA 1
ATOM 741 C C . ASP A 1 97 ? 7.186 3.811 2.701 1.00 88.38 97 ASP A C 1
ATOM 743 O O . ASP A 1 97 ? 7.878 2.972 2.138 1.00 88.38 97 ASP A O 1
ATOM 747 N N . LEU A 1 98 ? 6.398 4.643 2.018 1.00 86.06 98 LEU A N 1
ATOM 748 C CA . LEU A 1 98 ? 6.313 4.611 0.559 1.00 86.06 98 LEU A CA 1
ATOM 749 C C . LEU A 1 98 ? 7.691 4.821 -0.098 1.00 86.06 98 LEU A C 1
ATOM 751 O O . LEU A 1 98 ? 8.047 4.086 -1.010 1.00 86.06 98 LEU A O 1
ATOM 755 N N . HIS A 1 99 ? 8.495 5.774 0.381 1.00 85.56 99 HIS A N 1
ATOM 756 C CA . HIS A 1 99 ? 9.822 6.040 -0.191 1.00 85.56 99 HIS A CA 1
ATOM 757 C C . HIS A 1 99 ? 10.882 4.992 0.179 1.00 85.56 99 HIS A C 1
ATOM 759 O O . HIS A 1 99 ? 11.793 4.748 -0.607 1.00 85.56 99 HIS A O 1
ATOM 765 N N . LYS A 1 100 ? 10.800 4.393 1.374 1.00 90.94 100 LYS A N 1
ATOM 766 C CA . LYS A 1 100 ? 11.800 3.423 1.857 1.00 90.94 100 LYS A CA 1
ATOM 767 C C . LYS A 1 100 ? 11.479 1.982 1.471 1.00 90.94 100 LYS A C 1
ATOM 769 O O . LYS A 1 100 ? 12.386 1.194 1.219 1.00 90.94 100 LYS A O 1
ATOM 774 N N . LYS A 1 101 ? 10.195 1.628 1.478 1.00 92.06 101 LYS A N 1
ATOM 775 C CA . LYS A 1 101 ? 9.698 0.253 1.360 1.00 92.06 101 LYS A CA 1
ATOM 776 C C . LYS A 1 101 ? 9.044 -0.030 0.018 1.00 92.06 101 LYS A C 1
ATOM 778 O O . LYS A 1 101 ? 8.855 -1.202 -0.298 1.00 92.06 101 LYS A O 1
ATOM 783 N N . CYS A 1 102 ? 8.718 0.991 -0.774 1.00 89.88 102 CYS A N 1
ATOM 784 C CA . CYS A 1 102 ? 8.156 0.809 -2.106 1.00 89.88 102 CYS A CA 1
ATOM 785 C C . CYS A 1 102 ? 9.088 1.349 -3.190 1.00 89.88 102 CYS A C 1
ATOM 787 O O . CYS A 1 102 ? 9.834 2.304 -2.997 1.00 89.88 102 CYS A O 1
ATOM 789 N N . GLU A 1 103 ? 9.013 0.740 -4.365 1.00 92.12 103 GLU A N 1
ATOM 790 C CA . GLU A 1 103 ? 9.665 1.223 -5.578 1.00 92.12 103 GLU A CA 1
ATOM 791 C C . GLU A 1 103 ? 8.618 1.740 -6.558 1.00 92.12 103 GLU A C 1
ATOM 793 O O . GLU A 1 103 ? 7.492 1.243 -6.604 1.00 92.12 103 GLU A O 1
ATOM 798 N N . ARG A 1 104 ? 8.970 2.746 -7.359 1.00 87.88 104 ARG A N 1
ATOM 799 C CA . ARG A 1 104 ? 8.062 3.266 -8.381 1.00 87.88 104 ARG A CA 1
ATOM 800 C C . ARG A 1 104 ? 7.949 2.250 -9.513 1.00 87.88 104 ARG A C 1
ATOM 802 O O . ARG A 1 104 ? 8.909 2.014 -10.240 1.00 87.88 104 ARG A O 1
ATOM 809 N N . PHE A 1 105 ? 6.759 1.694 -9.693 1.00 85.50 105 PHE A N 1
ATOM 810 C CA . PHE A 1 105 ? 6.480 0.723 -10.737 1.00 85.50 105 PHE A CA 1
ATOM 811 C C . PHE A 1 105 ? 5.976 1.447 -11.984 1.00 85.50 105 PHE A C 1
ATOM 813 O O . PHE A 1 105 ? 4.901 2.044 -11.989 1.00 85.50 105 PHE A O 1
ATOM 820 N N . ARG A 1 106 ? 6.748 1.406 -13.068 1.00 78.50 106 ARG A N 1
ATOM 821 C CA . ARG A 1 106 ? 6.252 1.791 -14.391 1.00 78.50 106 ARG A CA 1
ATOM 822 C C . ARG A 1 106 ? 5.899 0.509 -15.119 1.00 78.50 106 ARG A C 1
ATOM 824 O O . ARG A 1 106 ? 6.792 -0.247 -15.487 1.00 78.50 106 ARG A O 1
ATOM 831 N N . SER A 1 107 ? 4.610 0.266 -15.331 1.00 64.75 107 SER A N 1
ATOM 832 C CA . SER A 1 107 ? 4.211 -0.749 -16.301 1.00 64.75 107 SER A CA 1
ATOM 833 C C . SER A 1 107 ? 4.785 -0.327 -17.648 1.00 64.75 107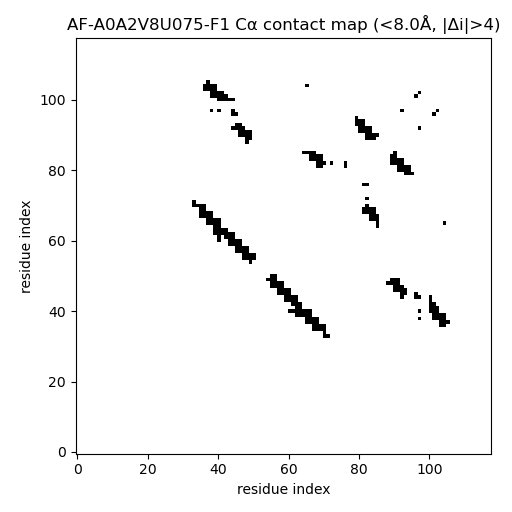 SER A C 1
ATOM 835 O O . SER A 1 107 ? 4.428 0.742 -18.152 1.00 64.75 107 SER A O 1
ATOM 837 N N . LYS A 1 108 ? 5.684 -1.135 -18.213 1.00 56.72 108 LYS A N 1
ATOM 838 C CA . LYS A 1 108 ? 5.974 -1.038 -19.640 1.00 56.72 108 LYS A CA 1
ATOM 839 C C . LYS A 1 108 ? 4.642 -1.302 -20.335 1.00 56.72 108 LYS A C 1
ATOM 841 O O . LYS A 1 108 ? 4.030 -2.337 -20.087 1.00 56.72 108 LYS A O 1
ATOM 846 N N . ALA A 1 109 ? 4.146 -0.337 -21.103 1.00 55.75 109 ALA A N 1
ATOM 847 C CA . ALA A 1 109 ? 3.095 -0.644 -22.055 1.00 55.75 109 ALA A CA 1
ATOM 848 C C . ALA A 1 109 ? 3.702 -1.699 -22.980 1.00 55.75 109 ALA A C 1
ATOM 850 O O . ALA A 1 109 ? 4.700 -1.421 -23.643 1.00 55.75 109 ALA A O 1
ATOM 851 N N . THR A 1 110 ? 3.195 -2.928 -22.924 1.00 49.31 110 THR A N 1
ATOM 852 C CA . THR A 1 110 ? 3.515 -3.934 -23.929 1.00 49.31 110 THR A CA 1
ATOM 853 C C . THR A 1 110 ? 3.066 -3.337 -25.252 1.00 49.31 110 THR A C 1
ATOM 855 O O . THR A 1 110 ? 1.867 -3.207 -25.494 1.00 49.31 110 THR A O 1
ATOM 858 N N . SER A 1 111 ? 4.025 -2.874 -26.056 1.00 48.12 111 SER A N 1
ATOM 859 C CA . SER A 1 111 ? 3.754 -2.493 -27.433 1.00 48.12 111 SER A CA 1
ATOM 860 C C . SER A 1 111 ? 3.110 -3.704 -28.113 1.00 48.12 111 SER A C 1
ATOM 862 O O . SER A 1 111 ? 3.678 -4.794 -28.026 1.00 48.12 111 SER A O 1
ATOM 864 N N . PRO A 1 112 ? 1.949 -3.557 -28.767 1.00 57.59 112 PRO A N 1
ATOM 865 C CA . PRO A 1 112 ? 1.218 -4.659 -29.400 1.00 57.59 112 PRO A CA 1
ATOM 866 C C . PRO A 1 112 ? 1.894 -5.181 -30.690 1.00 57.59 112 PRO A C 1
ATOM 868 O O . PRO A 1 112 ? 1.218 -5.476 -31.665 1.00 57.59 112 PRO A O 1
ATOM 871 N N . GLY A 1 113 ? 3.229 -5.265 -30.723 1.00 59.41 113 GLY A N 1
ATOM 872 C CA . GLY A 1 113 ? 4.018 -5.641 -31.902 1.00 59.41 113 GLY A CA 1
ATOM 873 C C . GLY A 1 113 ? 4.799 -6.952 -31.784 1.00 59.41 113 GLY A C 1
ATOM 874 O O . GLY A 1 113 ? 5.377 -7.377 -32.775 1.00 59.41 113 GLY A O 1
ATOM 875 N N . ASP A 1 114 ? 4.815 -7.600 -30.617 1.00 56.25 114 ASP A N 1
ATOM 876 C CA . ASP A 1 114 ? 5.532 -8.866 -30.401 1.00 56.25 114 ASP A CA 1
ATOM 877 C C . ASP A 1 114 ? 4.538 -10.037 -30.402 1.00 56.25 114 ASP A C 1
ATOM 879 O O . ASP A 1 114 ? 4.289 -10.705 -29.399 1.00 56.25 114 ASP A O 1
ATOM 883 N N . ALA A 1 115 ? 3.861 -10.214 -31.538 1.00 62.03 115 ALA A N 1
ATOM 884 C CA . ALA A 1 115 ? 3.206 -11.477 -31.836 1.00 62.03 115 ALA A CA 1
ATOM 885 C C . ALA A 1 115 ? 4.275 -12.403 -32.439 1.00 62.03 115 ALA A C 1
ATOM 887 O O . ALA A 1 115 ? 4.886 -12.028 -33.445 1.00 62.03 115 ALA A O 1
ATOM 888 N N . PRO A 1 116 ? 4.527 -13.592 -31.863 1.00 60.22 116 PRO A N 1
ATOM 889 C CA . PRO A 1 116 ? 5.427 -14.554 -32.475 1.00 60.22 116 PRO A CA 1
ATOM 890 C C . PRO A 1 116 ? 4.827 -14.986 -33.814 1.00 60.22 116 PRO A C 1
ATOM 892 O O . PRO A 1 116 ? 3.738 -15.558 -33.874 1.00 60.22 116 PRO A O 1
ATOM 895 N N . LYS A 1 117 ? 5.534 -14.661 -34.896 1.00 57.19 117 LYS A N 1
ATOM 896 C CA . LYS A 1 117 ? 5.221 -15.123 -36.245 1.00 57.19 117 LYS A CA 1
ATOM 897 C C . LYS A 1 117 ? 5.529 -16.621 -36.301 1.00 57.19 117 LYS A C 1
ATOM 899 O O . LYS A 1 117 ? 6.699 -16.998 -36.282 1.00 57.19 117 LYS A O 1
ATOM 904 N N . MET A 1 118 ? 4.478 -17.439 -36.285 1.00 62.44 118 MET A N 1
ATOM 905 C CA . MET A 1 118 ? 4.531 -18.824 -36.761 1.00 62.44 118 MET A CA 1
ATOM 906 C C . MET A 1 118 ? 4.632 -18.847 -38.285 1.00 62.44 118 MET A C 1
ATOM 908 O O . MET A 1 118 ? 4.062 -17.931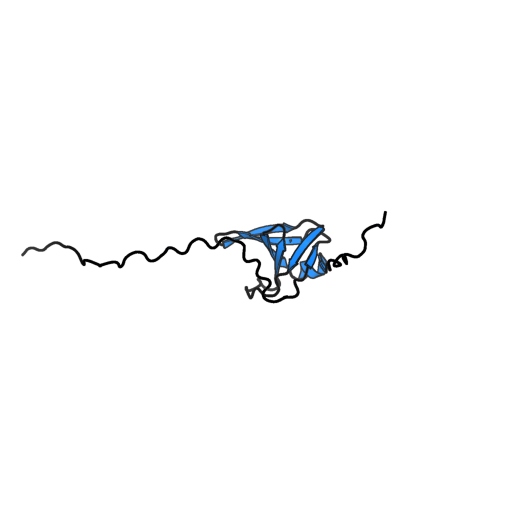 -38.925 1.00 62.44 118 MET A O 1
#

Foldseek 3Di:
DDDDDDDDPPPPDDDDDDDPDPPPPDPPPCDDPPVFWKKFFQAWFWKWFQDPPRDIDIDIDGHRWIWTWDPPPPPDQPVQWTWTDTPNTIIIGGVVCCVPGIDTDDPDPPDPPPDPDD

Radius of gyration: 25.39 Å; Cα contacts (8 Å, |Δi|>4): 156; chains: 1; bounding box: 75×46×68 Å

Mean predicted aligned error: 16.6 Å

Solvent-accessible surface area (backbone atoms only — not comparable to full-atom values): 7736 Å² total; per-residue (Å²): 137,83,85,87,83,90,86,76,86,80,77,80,76,77,81,85,67,86,75,83,68,82,76,74,92,73,82,82,70,84,77,68,87,66,82,70,45,32,27,30,25,72,39,69,41,66,28,33,38,68,42,89,90,82,46,73,42,86,45,72,44,55,53,65,42,63,34,37,39,54,93,80,68,92,63,82,50,65,90,59,36,43,50,28,37,42,97,95,40,55,29,39,28,42,45,68,50,50,68,75,36,30,45,82,47,75,80,74,77,78,67,96,74,83,70,85,84,124

Secondary structure (DSSP, 8-state):
------------PPP-PPP-----S------S----EEEEESS-EEEEEEPTTS-EEEEEEPTT-EEEE-TT-----STTEEEEEETTEEEEEEHHHHHHHEEE-------TT-----